Protein AF-A0A972BBW5-F1 (afdb_monomer_lite)

pLDDT: mean 86.63, std 15.61, range [30.69, 98.5]

Sequence (105 aa):
MPIKYNNHIPDLQEISKIKFEEIFCIYYSQVAAFASVILEDKAAGEDIAQEVFVYVWEKRKNLQIGKGFRSYLFQSAYTRAIDYIKRSKQFDKYSHKIFLQFAEE

Structure (mmCIF, N/CA/C/O backbone):
data_AF-A0A972BBW5-F1
#
_entry.id   AF-A0A972BBW5-F1
#
loop_
_atom_site.group_PDB
_atom_site.id
_atom_site.type_symbol
_atom_site.label_atom_id
_atom_site.label_alt_id
_atom_site.label_comp_id
_atom_site.label_asym_id
_atom_site.label_entity_id
_atom_site.label_seq_id
_atom_site.pdbx_PDB_ins_code
_atom_site.Cartn_x
_atom_site.Cartn_y
_atom_site.Cartn_z
_atom_site.occupancy
_atom_site.B_iso_or_equiv
_atom_site.auth_seq_id
_atom_site.auth_comp_id
_atom_site.auth_asym_id
_atom_site.auth_atom_id
_atom_site.pdbx_PDB_model_num
ATOM 1 N N . MET A 1 1 ? -5.256 26.727 5.523 1.00 30.69 1 MET A N 1
ATOM 2 C CA . MET A 1 1 ? -4.579 26.400 6.799 1.00 30.69 1 MET A CA 1
ATOM 3 C C . MET A 1 1 ? -4.354 24.889 6.815 1.00 30.69 1 MET A C 1
ATOM 5 O O . MET A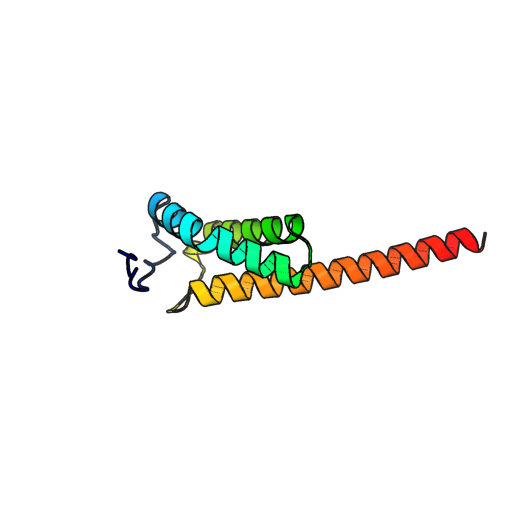 1 1 ? -5.344 24.183 6.665 1.00 30.69 1 MET A O 1
ATOM 9 N N . PRO A 1 2 ? -3.117 24.365 6.869 1.00 35.47 2 PRO A N 1
ATOM 10 C CA . PRO A 1 2 ? -2.898 22.923 6.850 1.00 35.47 2 PRO A CA 1
ATOM 11 C C . PRO A 1 2 ? -3.277 22.346 8.215 1.00 35.47 2 PRO A C 1
ATOM 13 O O . PRO A 1 2 ? -2.763 22.765 9.253 1.00 35.47 2 PRO A O 1
ATOM 16 N N . ILE A 1 3 ? -4.220 21.415 8.203 1.00 40.00 3 ILE A N 1
ATOM 17 C CA . ILE A 1 3 ? -4.722 20.738 9.391 1.00 40.00 3 ILE A CA 1
ATOM 18 C C . ILE A 1 3 ? -3.576 19.864 9.916 1.00 40.00 3 ILE A C 1
ATOM 20 O O . ILE A 1 3 ? -3.220 18.857 9.304 1.00 40.00 3 ILE A O 1
ATOM 24 N N . LYS A 1 4 ? -2.940 20.272 11.019 1.00 43.09 4 LYS A N 1
ATOM 25 C CA . LYS A 1 4 ? -1.980 19.428 11.738 1.00 43.09 4 LYS A CA 1
ATOM 26 C C . LYS A 1 4 ? -2.765 18.300 12.411 1.00 43.09 4 LYS A C 1
ATOM 28 O O . LYS A 1 4 ? -3.213 18.455 13.543 1.00 43.09 4 LYS A O 1
ATOM 33 N N . TYR A 1 5 ? -2.963 17.183 11.714 1.00 42.75 5 TYR A N 1
ATOM 34 C CA . TYR A 1 5 ? -3.501 15.976 12.336 1.00 42.75 5 TYR A CA 1
ATOM 35 C C . TYR A 1 5 ? -2.437 15.399 13.266 1.00 42.75 5 TYR A C 1
ATOM 37 O O . TYR A 1 5 ? -1.423 14.851 12.838 1.00 42.75 5 TYR A O 1
ATOM 45 N N . ASN A 1 6 ? -2.651 15.600 14.561 1.00 40.88 6 ASN A N 1
ATOM 46 C CA . ASN A 1 6 ? -1.850 15.008 15.616 1.00 40.88 6 ASN A CA 1
ATOM 47 C C . ASN A 1 6 ? -1.927 13.473 15.477 1.00 40.88 6 ASN A C 1
ATOM 49 O O . ASN A 1 6 ? -3.021 12.926 15.356 1.00 40.88 6 ASN A O 1
ATOM 53 N N . ASN A 1 7 ? -0.773 12.799 15.474 1.00 48.25 7 ASN A N 1
ATOM 54 C CA . ASN A 1 7 ? -0.547 11.382 15.129 1.00 48.25 7 ASN A CA 1
ATOM 55 C C . ASN A 1 7 ? -1.188 10.338 16.078 1.00 48.25 7 ASN A C 1
ATOM 57 O O . ASN A 1 7 ? -0.660 9.236 16.227 1.00 48.25 7 ASN A O 1
ATOM 61 N N . HIS A 1 8 ? -2.299 10.647 16.744 1.00 53.12 8 HIS A N 1
ATOM 62 C CA . HIS A 1 8 ? -3.014 9.675 17.563 1.00 53.12 8 HIS A CA 1
ATOM 63 C C . HIS A 1 8 ? -4.015 8.924 16.687 1.00 53.12 8 HIS A C 1
ATOM 65 O O . HIS A 1 8 ? -5.168 9.322 16.531 1.00 53.12 8 HIS A O 1
ATOM 71 N N . ILE A 1 9 ? -3.547 7.848 16.066 1.00 58.31 9 ILE A N 1
ATOM 72 C CA . ILE A 1 9 ? -4.442 6.914 15.390 1.00 58.31 9 ILE A CA 1
ATOM 73 C C . ILE A 1 9 ? -5.129 6.102 16.492 1.00 58.31 9 ILE A C 1
ATOM 75 O O . ILE A 1 9 ? -4.431 5.587 17.370 1.00 58.31 9 ILE A O 1
ATOM 79 N N . PRO A 1 10 ? -6.474 6.079 16.534 1.00 59.69 10 PRO A N 1
ATOM 80 C CA . PRO A 1 10 ? -7.201 5.290 17.518 1.00 59.69 10 PRO A CA 1
ATOM 81 C C . PRO A 1 10 ? -6.831 3.813 17.385 1.00 59.69 10 PRO A C 1
ATOM 83 O O . PRO A 1 10 ? -6.360 3.383 16.330 1.00 59.69 10 PRO A O 1
ATOM 86 N N . ASP A 1 11 ? -7.047 3.055 18.458 1.00 72.00 11 ASP A N 1
ATOM 87 C CA . ASP A 1 11 ? -6.849 1.610 18.445 1.00 72.00 11 ASP A CA 1
ATOM 88 C C . ASP A 1 11 ? -7.565 0.997 17.230 1.00 72.00 11 ASP A C 1
ATOM 90 O O . ASP A 1 11 ? -8.779 1.134 17.056 1.00 72.00 11 ASP A O 1
ATOM 94 N N . LEU A 1 12 ? -6.788 0.360 16.353 1.00 77.81 12 LEU A N 1
ATOM 95 C CA . LEU A 1 12 ? -7.292 -0.238 15.120 1.00 77.81 12 LEU A CA 1
ATOM 96 C C . LEU A 1 12 ? -8.292 -1.361 15.404 1.00 77.81 12 LEU A C 1
ATOM 98 O O . LEU A 1 12 ? -9.105 -1.680 14.535 1.00 77.81 12 LEU A O 1
ATOM 102 N N . GLN A 1 13 ? -8.257 -1.955 16.598 1.00 80.50 13 GLN A N 1
ATOM 103 C CA . GLN A 1 13 ? -9.166 -3.034 16.969 1.00 80.50 13 GLN A CA 1
ATOM 104 C C . GLN A 1 13 ? -10.627 -2.564 17.029 1.00 80.50 13 GLN A C 1
ATOM 106 O O . GLN A 1 13 ? -11.521 -3.300 16.602 1.00 80.50 13 GLN A O 1
ATOM 111 N N . GLU A 1 14 ? -10.854 -1.325 17.474 1.00 81.69 14 GLU A N 1
ATOM 112 C CA . GLU A 1 14 ? -12.183 -0.723 17.650 1.00 81.69 14 GLU A CA 1
ATOM 113 C C . GLU A 1 14 ? -12.451 0.451 16.694 1.00 81.69 14 GLU A C 1
ATOM 115 O O . GLU A 1 14 ? -13.445 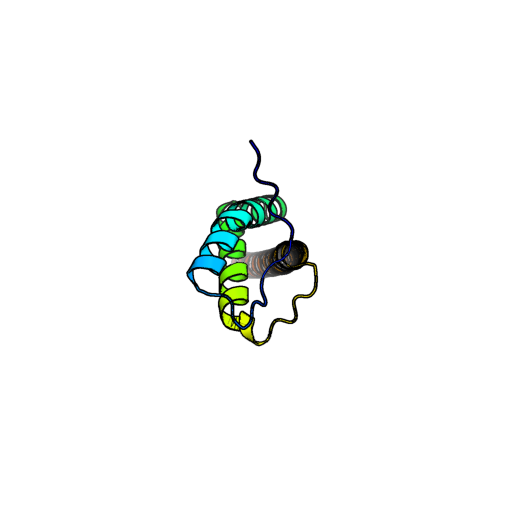1.168 16.829 1.00 81.69 14 GLU A O 1
ATOM 120 N N . ILE A 1 15 ? -11.591 0.654 15.691 1.00 84.81 15 ILE A N 1
ATOM 121 C CA . ILE A 1 15 ? -11.771 1.744 14.733 1.00 84.81 15 ILE A CA 1
ATOM 122 C C . ILE A 1 15 ? -13.081 1.582 13.947 1.00 84.81 15 ILE A C 1
ATOM 124 O O . ILE A 1 15 ? -13.374 0.533 13.362 1.00 84.81 15 ILE A O 1
ATOM 128 N N . SER A 1 16 ? -13.879 2.651 13.908 1.00 88.00 16 SER A N 1
ATOM 129 C CA . SER A 1 16 ? -15.094 2.685 13.097 1.00 88.00 16 SER A CA 1
ATOM 130 C C . SER A 1 16 ? -14.753 2.735 11.606 1.00 88.00 16 SER A C 1
ATOM 132 O O . SER A 1 16 ? -13.705 3.244 11.203 1.00 88.00 16 SER A O 1
ATOM 134 N N . LYS A 1 17 ? -15.672 2.251 10.761 1.00 88.38 17 LYS A N 1
ATOM 135 C CA . LYS A 1 17 ? -15.512 2.291 9.299 1.00 88.38 17 LYS A CA 1
ATOM 136 C C . LYS A 1 17 ? -15.235 3.712 8.792 1.00 88.38 17 LYS A C 1
ATOM 138 O O . LYS A 1 17 ? -14.301 3.905 8.028 1.00 88.38 17 LYS A O 1
ATOM 143 N N . ILE A 1 18 ? -15.979 4.697 9.296 1.00 88.88 18 ILE A N 1
ATOM 144 C CA . ILE A 1 18 ? -15.829 6.117 8.936 1.00 88.88 18 ILE A CA 1
ATOM 145 C C . ILE A 1 18 ? -14.413 6.607 9.254 1.00 88.88 18 ILE A C 1
ATOM 147 O O . ILE A 1 18 ? -13.760 7.245 8.435 1.00 88.88 18 ILE A O 1
ATOM 151 N N . LYS A 1 19 ? -13.895 6.265 10.438 1.00 88.31 19 LYS A N 1
ATOM 152 C CA . LYS A 1 19 ? -12.553 6.687 10.842 1.00 88.31 19 LYS A CA 1
ATOM 153 C C . LYS A 1 19 ? -11.462 6.008 10.014 1.00 88.31 19 LYS A C 1
ATOM 155 O O . LYS A 1 19 ? -10.442 6.624 9.718 1.00 88.31 19 LYS A O 1
ATOM 160 N N . PHE A 1 20 ? -11.676 4.758 9.614 1.00 89.69 20 PHE A N 1
ATOM 161 C CA . PHE A 1 20 ? -10.776 4.071 8.694 1.00 89.69 20 PHE A CA 1
ATOM 162 C C . PHE A 1 20 ? -10.806 4.685 7.287 1.00 89.69 20 PHE A C 1
ATOM 164 O O . PHE A 1 20 ? -9.750 4.854 6.685 1.00 89.69 20 PHE A O 1
ATOM 171 N N . GLU A 1 21 ? -11.979 5.078 6.787 1.00 90.75 21 GLU A N 1
ATOM 172 C CA . GLU A 1 21 ? -12.123 5.785 5.507 1.00 90.75 21 GLU A CA 1
ATOM 173 C C . GLU A 1 21 ? -11.362 7.122 5.508 1.00 90.75 21 GLU A C 1
ATOM 175 O O . GLU A 1 21 ? -10.666 7.427 4.543 1.00 90.75 21 GLU A O 1
ATOM 180 N N . GLU A 1 22 ? -11.387 7.885 6.606 1.00 90.62 22 GLU A N 1
ATOM 181 C CA . GLU A 1 22 ? -10.569 9.104 6.736 1.00 90.62 22 GLU A CA 1
ATOM 182 C C . GLU A 1 22 ? -9.067 8.807 6.606 1.00 90.62 22 GLU A C 1
ATOM 184 O O . GLU A 1 22 ? -8.342 9.501 5.891 1.00 90.62 22 GLU A O 1
ATOM 189 N N . ILE A 1 23 ? -8.592 7.753 7.274 1.00 89.06 23 ILE A N 1
ATOM 190 C CA . ILE A 1 23 ? -7.194 7.308 7.202 1.00 89.06 23 ILE A CA 1
ATOM 191 C C . ILE A 1 23 ? -6.846 6.867 5.776 1.00 89.06 23 ILE A C 1
ATOM 193 O O . ILE A 1 23 ? -5.786 7.225 5.260 1.00 89.06 23 ILE A O 1
ATOM 197 N N . PHE A 1 24 ? -7.736 6.115 5.132 1.00 91.31 24 PHE A N 1
ATOM 198 C CA . PHE A 1 24 ? -7.583 5.687 3.747 1.00 91.31 24 PHE A CA 1
ATOM 199 C C . PHE A 1 24 ? -7.433 6.894 2.814 1.00 91.31 24 PHE A C 1
ATOM 201 O O . PHE A 1 24 ? -6.451 6.973 2.080 1.00 91.31 24 PHE A O 1
ATOM 208 N N . CYS A 1 25 ? -8.326 7.882 2.908 1.00 91.88 25 CYS A N 1
ATOM 209 C CA . CYS A 1 25 ? -8.273 9.107 2.106 1.00 91.88 25 CYS A CA 1
ATOM 210 C C . CYS A 1 25 ? -6.962 9.889 2.284 1.00 91.88 25 CYS A C 1
ATOM 212 O O . CYS A 1 25 ? -6.487 10.519 1.341 1.00 91.88 25 CYS A O 1
ATOM 214 N N . ILE A 1 26 ? -6.356 9.840 3.474 1.00 91.94 26 ILE A N 1
ATOM 215 C CA . ILE A 1 26 ? -5.079 10.509 3.752 1.00 91.94 26 ILE A CA 1
ATOM 216 C C . ILE A 1 26 ? -3.904 9.743 3.138 1.00 91.94 26 ILE A C 1
ATOM 218 O O . ILE A 1 26 ? -3.026 10.352 2.524 1.00 91.94 26 ILE A O 1
ATOM 222 N N . TYR A 1 27 ? -3.836 8.427 3.344 1.00 94.81 27 TYR A N 1
ATOM 223 C CA . TYR A 1 27 ? -2.611 7.663 3.094 1.00 94.81 27 TYR A CA 1
ATOM 224 C C . TYR A 1 27 ? -2.613 6.861 1.794 1.00 94.81 27 TYR A C 1
ATOM 226 O O . TYR A 1 27 ? -1.526 6.564 1.304 1.00 94.81 27 TYR A O 1
ATOM 234 N N . TYR A 1 28 ? -3.770 6.524 1.218 1.00 97.06 28 TYR A N 1
ATOM 235 C CA . TYR A 1 28 ? -3.844 5.652 0.042 1.00 97.06 28 TYR A CA 1
ATOM 236 C C . TYR A 1 28 ? -3.009 6.180 -1.125 1.00 97.06 28 TYR A C 1
ATOM 238 O O . TYR A 1 28 ? -2.120 5.484 -1.610 1.00 97.06 28 TYR A O 1
ATOM 246 N N . SER A 1 29 ? -3.217 7.440 -1.514 1.00 97.06 29 SER A N 1
ATOM 247 C CA . SER A 1 29 ? -2.479 8.066 -2.618 1.00 97.06 29 SER A CA 1
ATOM 248 C C . SER A 1 29 ? -0.974 8.143 -2.349 1.00 97.06 29 SER A C 1
ATOM 250 O O . SER A 1 29 ? -0.175 7.944 -3.260 1.00 97.06 29 SER A O 1
ATOM 252 N N . GLN A 1 30 ? -0.570 8.373 -1.095 1.00 97.69 30 GLN A N 1
ATOM 253 C CA . GLN A 1 30 ? 0.842 8.423 -0.708 1.00 97.69 30 GLN A CA 1
ATOM 254 C C . GLN A 1 30 ? 1.504 7.042 -0.790 1.00 97.69 30 GLN A C 1
ATOM 256 O O . GLN A 1 30 ? 2.639 6.930 -1.249 1.00 97.69 30 GLN A O 1
ATOM 261 N N . VAL A 1 31 ? 0.802 5.994 -0.349 1.00 98.19 31 VAL A N 1
ATOM 262 C CA . VAL A 1 31 ? 1.287 4.609 -0.402 1.00 98.19 31 VAL A CA 1
ATOM 263 C C . VAL A 1 31 ? 1.339 4.113 -1.848 1.00 98.19 31 VAL A C 1
ATOM 265 O O . VAL A 1 31 ? 2.353 3.543 -2.244 1.00 98.19 31 VAL A O 1
ATOM 268 N N . ALA A 1 32 ? 0.305 4.388 -2.648 1.00 98.50 32 ALA A N 1
ATOM 269 C CA . ALA A 1 32 ? 0.255 4.028 -4.064 1.00 98.50 32 ALA A CA 1
ATOM 270 C C . ALA A 1 32 ? 1.379 4.699 -4.858 1.00 98.50 32 ALA A C 1
ATOM 272 O O . ALA A 1 32 ? 2.105 4.024 -5.583 1.00 98.50 32 ALA A O 1
ATOM 273 N N . ALA A 1 33 ? 1.588 6.007 -4.674 1.00 98.38 33 ALA A N 1
ATOM 274 C CA . ALA A 1 33 ? 2.680 6.727 -5.326 1.00 98.38 33 ALA A CA 1
ATOM 275 C C . ALA A 1 33 ? 4.053 6.165 -4.923 1.00 98.38 33 ALA A C 1
ATOM 277 O O . ALA A 1 33 ? 4.912 5.958 -5.775 1.00 98.38 33 ALA A O 1
ATOM 278 N N . PHE A 1 34 ? 4.251 5.867 -3.636 1.00 98.50 34 PHE A N 1
ATOM 279 C CA . PHE A 1 34 ? 5.493 5.272 -3.144 1.00 98.50 34 PHE A CA 1
ATOM 280 C C . PHE A 1 34 ? 5.772 3.895 -3.758 1.00 98.50 34 PHE A C 1
ATOM 282 O O . PHE A 1 34 ? 6.879 3.659 -4.238 1.00 98.50 34 PHE A O 1
ATOM 289 N N . ALA A 1 35 ? 4.775 3.007 -3.788 1.00 98.38 35 ALA A N 1
ATOM 290 C CA . ALA A 1 35 ? 4.910 1.695 -4.414 1.00 98.38 35 ALA A CA 1
ATOM 291 C C . ALA A 1 35 ? 5.143 1.815 -5.929 1.00 98.38 35 ALA A C 1
ATOM 293 O O . ALA A 1 35 ? 6.010 1.132 -6.462 1.00 98.38 35 ALA A O 1
ATOM 294 N N . SER A 1 36 ? 4.450 2.744 -6.596 1.00 98.44 36 SER A N 1
ATOM 295 C CA . SER A 1 36 ? 4.602 2.994 -8.036 1.00 98.44 36 SER A CA 1
ATOM 296 C C . SER A 1 36 ? 6.029 3.395 -8.406 1.00 98.44 36 SER A C 1
ATOM 298 O O . SER A 1 36 ? 6.549 2.944 -9.417 1.00 98.44 36 SER A O 1
ATOM 300 N N . VAL A 1 37 ? 6.687 4.219 -7.580 1.00 98.19 37 VAL A N 1
ATOM 301 C CA . VAL A 1 37 ? 8.086 4.624 -7.803 1.00 98.19 37 VAL A CA 1
ATOM 302 C C . VAL A 1 37 ? 9.044 3.442 -7.660 1.00 98.19 37 VAL A C 1
ATOM 304 O O . VAL A 1 37 ? 10.002 3.348 -8.414 1.00 98.19 37 VAL A O 1
ATOM 307 N N . ILE A 1 38 ? 8.797 2.536 -6.711 1.00 97.56 38 ILE A N 1
ATOM 308 C CA . ILE A 1 38 ? 9.641 1.346 -6.508 1.00 97.56 38 ILE A CA 1
ATOM 309 C C . ILE A 1 38 ? 9.476 0.343 -7.654 1.00 97.56 38 ILE A C 1
ATOM 311 O O . ILE A 1 38 ? 10.437 -0.325 -8.027 1.00 97.56 38 ILE A O 1
ATOM 315 N N . LEU A 1 39 ? 8.252 0.203 -8.161 1.00 96.69 39 LEU A N 1
ATOM 316 C CA . LEU A 1 39 ? 7.901 -0.766 -9.197 1.00 96.69 39 LEU A CA 1
ATOM 317 C C . LEU A 1 39 ? 8.109 -0.240 -10.617 1.00 96.69 39 LEU A C 1
ATOM 319 O O . LEU A 1 39 ? 8.085 -1.036 -11.549 1.00 96.69 39 LEU A O 1
ATOM 323 N N . GLU A 1 40 ? 8.259 1.077 -10.774 1.00 96.94 40 GLU A N 1
ATOM 324 C CA . GLU A 1 40 ? 8.198 1.774 -12.066 1.00 96.94 40 GLU A CA 1
ATOM 325 C C . GLU A 1 40 ? 6.895 1.481 -12.841 1.00 96.94 40 GLU A C 1
ATOM 327 O O . GLU A 1 40 ? 6.825 1.596 -14.061 1.00 96.94 40 GLU A O 1
ATOM 332 N N . ASP A 1 41 ? 5.831 1.140 -12.109 1.00 97.19 41 ASP A N 1
ATOM 333 C CA . ASP A 1 41 ? 4.523 0.762 -12.635 1.00 97.19 41 ASP A CA 1
ATOM 334 C C . ASP A 1 41 ? 3.427 1.325 -11.724 1.00 97.19 41 ASP A C 1
ATOM 336 O O . ASP A 1 41 ? 3.302 0.968 -10.547 1.00 97.19 41 ASP A O 1
ATOM 340 N N . LYS A 1 42 ? 2.626 2.234 -12.286 1.00 97.00 42 LYS A N 1
ATOM 341 C CA . LYS A 1 42 ? 1.534 2.893 -11.570 1.00 97.00 42 LYS A CA 1
ATOM 342 C C . LYS A 1 42 ? 0.410 1.921 -11.203 1.00 97.00 42 LYS A C 1
ATOM 344 O O . LYS A 1 42 ? -0.112 2.013 -10.096 1.00 97.00 42 LYS A O 1
ATOM 349 N N . ALA A 1 43 ? 0.035 1.020 -12.110 1.00 97.50 43 ALA A N 1
ATOM 350 C CA . ALA A 1 43 ? -1.043 0.067 -11.866 1.00 97.50 43 ALA A CA 1
ATOM 351 C C . ALA A 1 43 ? -0.637 -0.912 -10.760 1.00 97.50 43 ALA A C 1
ATOM 353 O O . ALA A 1 43 ? -1.346 -1.043 -9.765 1.00 97.50 43 ALA A O 1
ATOM 354 N N . ALA A 1 44 ? 0.568 -1.482 -10.854 1.00 97.06 44 ALA A N 1
ATOM 355 C CA . ALA A 1 44 ? 1.086 -2.357 -9.805 1.00 97.06 44 ALA A CA 1
ATOM 356 C C . ALA A 1 44 ? 1.241 -1.622 -8.456 1.00 97.06 44 ALA A C 1
ATOM 358 O O . ALA A 1 44 ? 1.016 -2.198 -7.392 1.00 97.06 44 ALA A O 1
ATOM 359 N N . GLY A 1 45 ? 1.595 -0.331 -8.472 1.00 98.12 45 GLY A N 1
ATOM 360 C CA . GLY A 1 45 ? 1.649 0.489 -7.262 1.00 98.12 45 GLY A CA 1
ATOM 361 C C . GLY A 1 45 ? 0.282 0.706 -6.601 1.00 98.12 45 GLY A C 1
ATOM 362 O O . GLY A 1 45 ? 0.180 0.646 -5.371 1.00 98.12 45 GLY A O 1
ATOM 363 N N . GLU A 1 46 ? -0.769 0.935 -7.394 1.00 98.19 46 GLU A N 1
ATOM 364 C CA . GLU A 1 46 ? -2.155 1.024 -6.916 1.00 98.19 46 GLU A CA 1
ATOM 365 C C . GLU A 1 46 ? -2.639 -0.313 -6.336 1.00 98.19 46 GLU A C 1
ATOM 367 O O . GLU A 1 46 ? -3.196 -0.320 -5.235 1.00 98.19 46 GLU A O 1
ATOM 372 N N . ASP A 1 47 ? -2.343 -1.434 -6.996 1.00 98.12 47 ASP A N 1
ATOM 373 C CA . ASP A 1 47 ? -2.690 -2.777 -6.514 1.00 98.12 47 ASP A CA 1
ATOM 374 C C . ASP A 1 47 ? -2.039 -3.073 -5.155 1.00 98.12 47 ASP A C 1
ATOM 376 O O . ASP A 1 47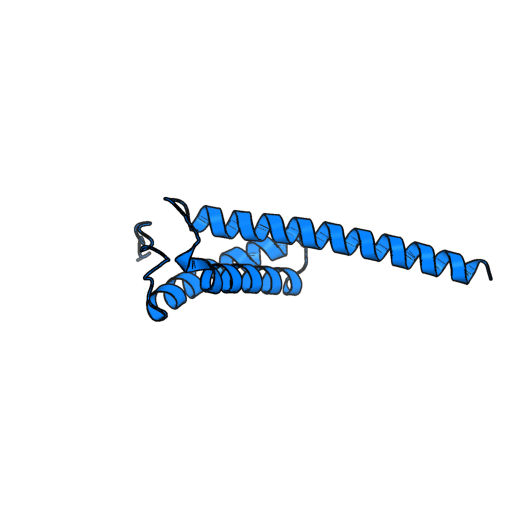 ? -2.711 -3.486 -4.205 1.00 98.12 47 ASP A O 1
ATOM 380 N N . ILE A 1 48 ? -0.746 -2.765 -4.997 1.00 98.25 48 ILE A N 1
ATOM 381 C CA . ILE A 1 48 ? -0.057 -2.929 -3.708 1.00 98.25 48 ILE A CA 1
ATOM 382 C C . ILE A 1 48 ? -0.691 -2.061 -2.623 1.00 98.25 48 ILE A C 1
ATOM 384 O O . ILE A 1 48 ? -0.851 -2.517 -1.487 1.00 98.25 48 ILE A O 1
ATOM 388 N N . ALA A 1 49 ? -1.050 -0.814 -2.932 1.00 98.12 49 ALA A N 1
ATOM 389 C CA . ALA A 1 49 ? -1.731 0.032 -1.962 1.00 98.12 49 ALA A CA 1
ATOM 390 C C . ALA A 1 49 ? -3.065 -0.595 -1.535 1.00 98.12 49 ALA A C 1
ATOM 392 O O . ALA A 1 49 ? -3.320 -0.703 -0.334 1.00 98.12 49 ALA A O 1
ATOM 393 N N . GLN 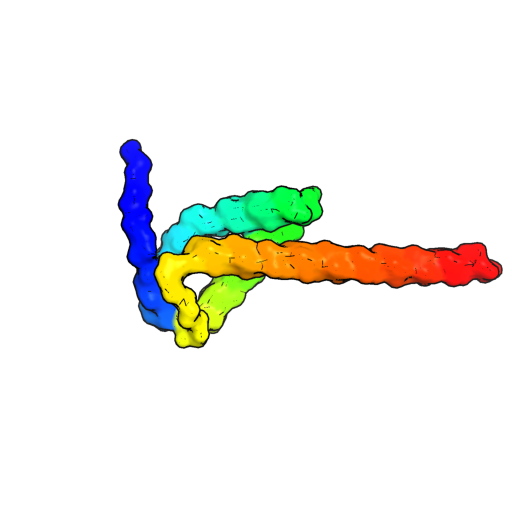A 1 50 ? -3.878 -1.076 -2.479 1.00 97.75 50 GLN A N 1
ATOM 394 C CA . GLN A 1 50 ? -5.130 -1.768 -2.163 1.00 97.75 50 GLN A CA 1
ATOM 395 C C . GLN A 1 50 ? -4.900 -2.975 -1.253 1.00 97.75 50 GLN A C 1
ATOM 397 O O . GLN A 1 50 ? -5.534 -3.065 -0.199 1.00 97.75 50 GLN A O 1
ATOM 402 N N . GLU A 1 51 ? -3.947 -3.849 -1.583 1.00 97.75 51 GLU A N 1
ATOM 403 C CA . GLU A 1 51 ? -3.605 -5.011 -0.757 1.00 97.75 51 GLU A CA 1
ATOM 404 C C . GLU A 1 51 ? -3.215 -4.618 0.672 1.00 97.75 51 GLU A C 1
ATOM 406 O O . GLU A 1 51 ? -3.614 -5.277 1.635 1.00 97.75 51 GLU A O 1
ATOM 411 N N . VAL A 1 52 ? -2.436 -3.544 0.834 1.00 97.00 52 VAL A N 1
ATOM 412 C CA . VAL A 1 52 ? -2.026 -3.055 2.154 1.00 97.00 52 VAL A CA 1
ATOM 413 C C . VAL A 1 52 ? -3.239 -2.611 2.967 1.00 97.00 52 VAL A C 1
ATOM 415 O O . VAL A 1 52 ? -3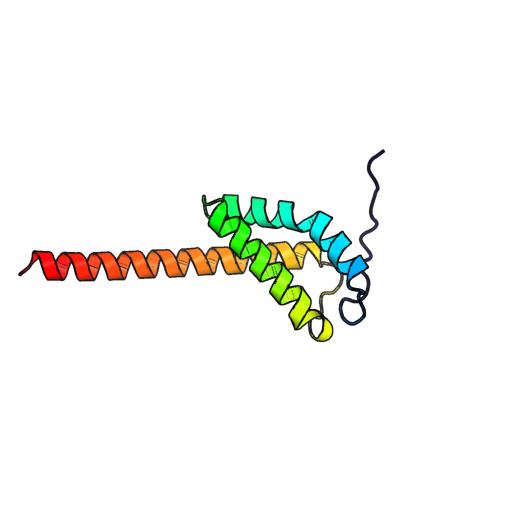.372 -3.029 4.118 1.00 97.00 52 VAL A O 1
ATOM 418 N N . PHE A 1 53 ? -4.132 -1.794 2.403 1.00 95.62 53 PHE A N 1
ATOM 419 C CA . PHE A 1 53 ? -5.296 -1.294 3.142 1.00 95.62 53 PHE A CA 1
ATOM 420 C C . PHE A 1 53 ? -6.338 -2.382 3.412 1.00 95.62 53 PHE A C 1
ATOM 422 O O . PHE A 1 53 ? -6.877 -2.419 4.519 1.00 95.62 53 PHE A O 1
ATOM 429 N N . VAL A 1 54 ? -6.573 -3.300 2.467 1.00 95.81 54 VAL A N 1
ATOM 430 C CA . VAL A 1 54 ? -7.434 -4.476 2.679 1.00 95.81 54 VAL A CA 1
ATOM 431 C C . VAL A 1 54 ? -6.874 -5.331 3.810 1.00 95.81 54 VAL A C 1
ATOM 433 O O . VAL A 1 54 ? -7.586 -5.623 4.769 1.00 95.81 54 VAL A O 1
ATOM 436 N N . TYR A 1 55 ? -5.578 -5.646 3.769 1.00 94.88 55 TYR A N 1
ATOM 437 C CA . TYR A 1 55 ? -4.927 -6.430 4.813 1.00 94.88 55 TYR A CA 1
ATOM 438 C C . TYR A 1 55 ? -5.031 -5.760 6.186 1.00 94.88 55 TYR A C 1
ATOM 440 O O . TYR A 1 55 ? -5.360 -6.415 7.178 1.00 94.88 55 TYR A O 1
ATOM 448 N N . VAL A 1 56 ? -4.775 -4.450 6.257 1.00 92.88 56 VAL A N 1
ATOM 449 C CA . VAL A 1 56 ? -4.910 -3.692 7.505 1.00 92.88 56 VAL A CA 1
ATOM 450 C C . VAL A 1 56 ? -6.341 -3.755 8.014 1.00 92.88 56 VAL A C 1
ATOM 452 O O . VAL A 1 56 ? -6.536 -4.044 9.191 1.00 92.88 56 VAL A O 1
ATOM 455 N N . TRP A 1 57 ? -7.337 -3.530 7.155 1.00 92.62 57 TRP A N 1
ATOM 456 C CA . TRP A 1 57 ? -8.740 -3.598 7.545 1.00 92.62 57 TRP A CA 1
ATOM 457 C C . TRP A 1 57 ? -9.104 -4.984 8.076 1.00 92.62 57 TRP A C 1
ATOM 459 O O . TRP A 1 57 ? -9.636 -5.097 9.177 1.00 92.62 57 TRP A O 1
ATOM 469 N N . GLU A 1 58 ? -8.784 -6.054 7.354 1.00 93.19 58 GLU A N 1
ATOM 470 C CA . GLU A 1 58 ? -9.124 -7.424 7.747 1.00 93.19 58 GLU A CA 1
ATOM 471 C C . GLU A 1 58 ? -8.428 -7.867 9.036 1.00 93.19 58 GLU A C 1
ATOM 473 O O . GLU A 1 58 ? -9.032 -8.526 9.884 1.00 93.19 58 GLU A O 1
ATOM 478 N N . LYS A 1 59 ? -7.155 -7.496 9.206 1.00 91.75 59 LYS A N 1
ATOM 479 C CA . LYS A 1 59 ? -6.325 -7.927 10.338 1.00 91.75 59 LYS A CA 1
ATOM 480 C C . LYS A 1 59 ? -6.303 -6.936 11.496 1.00 91.75 59 LYS A C 1
ATOM 482 O O . LYS A 1 59 ? -5.650 -7.221 12.497 1.00 91.75 59 LYS A O 1
ATOM 487 N N . ARG A 1 60 ? -7.045 -5.826 11.419 1.00 89.06 60 ARG A N 1
ATOM 488 C CA . ARG A 1 60 ? -7.047 -4.726 12.404 1.00 89.06 60 ARG A CA 1
ATOM 489 C C . ARG A 1 60 ? -7.166 -5.165 13.866 1.00 89.06 60 ARG A C 1
ATOM 491 O O . ARG A 1 60 ? -6.489 -4.607 14.716 1.00 89.06 60 ARG A O 1
ATOM 498 N N . LYS A 1 61 ? -7.949 -6.216 14.147 1.00 86.56 61 LYS A N 1
ATOM 499 C CA . LYS A 1 61 ? -8.136 -6.774 15.501 1.00 86.56 61 LYS A CA 1
ATOM 500 C C . LYS A 1 61 ? -6.876 -7.416 16.091 1.00 86.56 61 LYS A C 1
ATOM 502 O O . LYS A 1 61 ? -6.724 -7.466 17.301 1.00 86.56 61 LYS A O 1
ATOM 507 N N . ASN A 1 62 ? -5.984 -7.908 15.235 1.00 85.25 62 ASN A N 1
ATOM 508 C CA . ASN A 1 62 ? -4.774 -8.633 15.628 1.00 85.25 62 ASN A CA 1
ATOM 509 C C . ASN A 1 62 ? -3.498 -7.820 15.367 1.00 85.25 62 ASN A C 1
ATOM 511 O O . ASN A 1 62 ? -2.403 -8.243 15.734 1.00 85.25 62 ASN A O 1
ATOM 515 N N . LEU A 1 63 ? -3.615 -6.673 14.693 1.00 82.69 63 LEU A N 1
ATOM 516 C CA . LEU A 1 63 ? -2.485 -5.828 14.344 1.00 82.69 63 LEU A CA 1
ATOM 517 C C . LEU A 1 63 ? -2.081 -4.963 15.537 1.00 82.69 63 LEU A C 1
ATOM 519 O O . LEU A 1 63 ? -2.709 -3.955 15.839 1.00 82.69 63 LEU A O 1
ATOM 523 N N . GLN A 1 64 ? -0.973 -5.336 16.172 1.00 75.88 64 GLN A N 1
ATOM 524 C CA . GLN A 1 64 ? -0.322 -4.539 17.210 1.00 75.88 64 GLN A CA 1
ATOM 525 C C . GLN A 1 64 ? 0.556 -3.465 16.563 1.00 75.88 64 GLN A C 1
ATOM 527 O O . GLN A 1 64 ? 1.783 -3.557 16.515 1.00 75.88 64 GLN A O 1
ATOM 532 N N . ILE A 1 65 ? -0.093 -2.454 15.995 1.00 71.94 65 ILE A N 1
ATOM 533 C CA . ILE A 1 65 ? 0.589 -1.303 15.414 1.00 71.94 65 ILE A CA 1
ATOM 534 C C . ILE A 1 65 ? 0.704 -0.265 16.525 1.00 71.94 65 ILE A C 1
ATOM 536 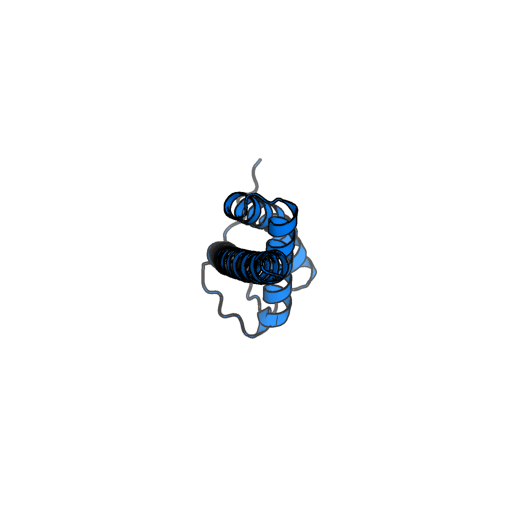O O . ILE A 1 65 ? -0.267 0.403 16.855 1.00 71.94 65 ILE A O 1
ATOM 540 N N . GLY A 1 66 ? 1.888 -0.178 17.139 1.00 68.94 66 GLY A N 1
ATOM 541 C CA . GLY A 1 66 ? 2.188 0.818 18.169 1.00 68.94 66 GLY A CA 1
ATOM 542 C C . GLY A 1 66 ? 2.173 2.254 17.619 1.00 68.94 66 GLY A C 1
ATOM 543 O O . GLY A 1 66 ? 1.357 2.632 16.788 1.00 68.94 66 GLY A O 1
ATOM 544 N N . LYS A 1 67 ? 3.131 3.096 18.017 1.00 61.78 67 LYS A N 1
ATOM 545 C CA . LYS A 1 67 ? 3.120 4.540 17.684 1.00 61.78 67 LYS A CA 1
ATOM 546 C C . LYS A 1 67 ? 3.301 4.903 16.191 1.00 61.78 67 LYS A C 1
ATOM 548 O O . LYS A 1 67 ? 3.420 6.080 15.871 1.00 61.78 67 LYS A O 1
ATOM 553 N N . GLY A 1 68 ? 3.361 3.938 15.270 1.00 80.81 68 GLY A N 1
ATOM 554 C CA . GLY A 1 68 ? 3.857 4.148 13.906 1.00 80.81 68 GLY A CA 1
ATOM 555 C C . GLY A 1 68 ? 3.003 3.549 12.793 1.00 80.81 68 GLY A C 1
ATOM 556 O O . GLY A 1 68 ? 3.544 2.839 11.954 1.00 80.81 68 GLY A O 1
ATOM 557 N N . PHE A 1 69 ? 1.701 3.839 12.735 1.00 84.75 69 PHE A N 1
ATOM 558 C CA . PHE A 1 69 ? 0.839 3.357 11.642 1.00 84.75 69 PHE A CA 1
ATOM 559 C C . PHE A 1 69 ? 1.307 3.792 10.256 1.00 84.75 69 PHE A C 1
ATOM 561 O O . PHE A 1 69 ? 1.349 2.980 9.338 1.00 84.75 69 PHE A O 1
ATOM 568 N N . ARG A 1 70 ? 1.735 5.052 10.109 1.00 88.38 70 ARG A N 1
ATOM 569 C CA . ARG A 1 70 ? 2.328 5.522 8.855 1.00 88.38 70 ARG A CA 1
ATOM 570 C C . ARG A 1 70 ? 3.520 4.643 8.477 1.00 88.38 70 ARG A C 1
ATOM 572 O O . ARG A 1 70 ? 3.533 4.078 7.394 1.00 88.38 70 ARG A O 1
ATOM 579 N N . SER A 1 71 ? 4.490 4.484 9.375 1.00 90.12 71 SER A N 1
ATOM 580 C CA . SER A 1 71 ? 5.668 3.644 9.126 1.00 90.12 71 SER A CA 1
ATOM 581 C C . SER A 1 71 ? 5.283 2.209 8.767 1.00 90.12 71 SER A C 1
ATOM 583 O O . SER A 1 71 ? 5.857 1.643 7.843 1.00 90.12 71 SER A O 1
ATOM 585 N N . TYR A 1 72 ? 4.270 1.653 9.436 1.00 91.94 72 TYR A N 1
ATOM 586 C CA . TYR A 1 72 ? 3.733 0.335 9.120 1.00 91.94 72 TYR A CA 1
ATOM 587 C C . TYR A 1 72 ? 3.201 0.253 7.683 1.00 91.94 72 TYR A C 1
ATOM 589 O O . TYR A 1 72 ? 3.570 -0.672 6.965 1.00 91.94 72 TYR A O 1
ATOM 597 N N . LEU A 1 73 ? 2.386 1.216 7.236 1.00 94.12 73 LEU A N 1
ATOM 598 C CA . LEU A 1 73 ? 1.844 1.229 5.872 1.00 94.12 73 LEU A CA 1
ATOM 599 C C . LEU A 1 73 ? 2.954 1.235 4.816 1.00 94.12 73 LEU A C 1
ATOM 601 O O . LEU A 1 73 ? 2.940 0.409 3.905 1.00 94.12 73 LEU A O 1
ATOM 605 N N . PHE A 1 74 ? 3.935 2.128 4.960 1.00 95.56 74 PHE A N 1
ATOM 606 C CA . PHE A 1 74 ? 5.039 2.239 4.003 1.00 95.56 74 PHE A CA 1
ATOM 607 C C . PHE A 1 74 ? 5.946 1.003 4.028 1.00 95.56 74 PHE A C 1
ATOM 609 O O . PHE A 1 74 ? 6.338 0.522 2.969 1.00 95.56 74 PHE A O 1
ATOM 616 N N . GLN A 1 75 ? 6.225 0.435 5.206 1.00 95.12 75 GLN A N 1
ATOM 617 C CA . GLN A 1 75 ? 6.991 -0.810 5.313 1.00 95.12 75 GLN A CA 1
ATOM 618 C C . GLN A 1 75 ? 6.241 -1.989 4.678 1.00 95.12 75 GLN A C 1
ATOM 620 O O . GLN A 1 75 ? 6.828 -2.790 3.959 1.00 95.12 75 GLN A O 1
ATOM 625 N N . SER A 1 76 ? 4.934 -2.084 4.925 1.00 95.88 76 SER A N 1
ATOM 626 C CA . SER A 1 76 ? 4.055 -3.121 4.381 1.00 95.88 76 SER A CA 1
ATOM 627 C C . SER A 1 76 ? 3.982 -3.062 2.851 1.00 95.88 76 SER A C 1
ATOM 629 O O . SER A 1 76 ? 4.044 -4.104 2.192 1.00 95.88 76 SER A O 1
ATOM 631 N N . ALA A 1 77 ? 3.907 -1.850 2.291 1.00 98.19 77 ALA A N 1
ATOM 632 C CA . ALA A 1 77 ? 3.955 -1.605 0.854 1.00 98.19 77 ALA A CA 1
ATOM 633 C C . ALA A 1 77 ? 5.330 -1.933 0.260 1.00 98.19 77 ALA A C 1
ATOM 635 O O . ALA A 1 77 ? 5.405 -2.626 -0.749 1.00 98.19 77 ALA A O 1
ATOM 636 N N . TYR A 1 78 ? 6.417 -1.507 0.914 1.00 98.06 78 TYR A N 1
ATOM 637 C CA . TYR A 1 78 ? 7.782 -1.817 0.484 1.00 98.06 78 TYR A CA 1
ATOM 638 C C . TYR A 1 78 ? 8.015 -3.328 0.402 1.00 98.06 78 TYR A C 1
ATOM 640 O O . TYR A 1 78 ? 8.436 -3.827 -0.636 1.00 98.06 78 TYR A O 1
ATOM 648 N N . THR A 1 79 ? 7.684 -4.075 1.461 1.00 97.75 79 THR A N 1
ATOM 649 C CA . THR A 1 79 ? 7.845 -5.537 1.476 1.00 97.75 79 THR A CA 1
ATOM 650 C C . THR A 1 79 ? 7.092 -6.193 0.317 1.00 97.75 79 THR A C 1
ATOM 652 O O . THR A 1 79 ? 7.669 -7.004 -0.404 1.00 97.75 79 THR A O 1
ATOM 655 N N . ARG A 1 80 ? 5.834 -5.794 0.081 1.00 98.06 80 ARG A N 1
ATOM 656 C CA . ARG A 1 80 ? 5.035 -6.308 -1.043 1.00 98.06 80 ARG A CA 1
ATOM 657 C C . ARG A 1 80 ? 5.627 -5.944 -2.399 1.00 98.06 80 ARG A C 1
ATOM 659 O O . ARG A 1 80 ? 5.632 -6.793 -3.283 1.00 98.06 80 ARG A O 1
ATOM 666 N N . ALA A 1 81 ? 6.165 -4.735 -2.555 1.00 98.00 81 ALA A N 1
ATOM 667 C CA . ALA A 1 81 ? 6.789 -4.301 -3.802 1.00 98.00 81 ALA A CA 1
ATOM 668 C C . ALA A 1 81 ? 8.046 -5.120 -4.108 1.00 98.00 81 ALA A C 1
ATOM 670 O O . ALA A 1 81 ? 8.230 -5.598 -5.225 1.00 98.00 81 ALA A O 1
ATOM 671 N N . ILE A 1 82 ? 8.874 -5.379 -3.094 1.00 97.75 82 ILE A N 1
ATOM 672 C CA . ILE A 1 82 ? 10.039 -6.254 -3.237 1.00 97.75 82 ILE A CA 1
ATOM 673 C C . ILE A 1 82 ? 9.621 -7.681 -3.610 1.00 97.75 82 ILE A C 1
ATOM 675 O O . ILE A 1 82 ? 10.243 -8.296 -4.480 1.00 97.75 82 ILE A O 1
ATOM 679 N N . ASP A 1 83 ? 8.569 -8.216 -2.992 1.00 97.00 83 ASP A N 1
ATOM 680 C CA . ASP A 1 83 ? 8.072 -9.554 -3.315 1.00 97.00 83 ASP A CA 1
ATOM 681 C C . ASP A 1 83 ? 7.448 -9.627 -4.716 1.00 97.00 83 ASP A C 1
ATOM 683 O O . ASP A 1 83 ? 7.643 -10.621 -5.417 1.00 97.00 83 ASP A O 1
ATOM 687 N N . TYR A 1 84 ? 6.778 -8.565 -5.167 1.00 96.00 84 TYR A N 1
ATOM 688 C CA . TYR A 1 84 ? 6.307 -8.425 -6.544 1.00 96.00 84 TYR A CA 1
ATOM 689 C C . TYR A 1 84 ? 7.474 -8.483 -7.540 1.00 96.00 84 TYR A C 1
ATOM 691 O O . TYR A 1 84 ? 7.465 -9.314 -8.447 1.00 96.00 84 TYR A O 1
ATOM 699 N N . ILE A 1 85 ? 8.531 -7.691 -7.322 1.00 95.06 85 ILE A N 1
ATOM 700 C CA . ILE A 1 85 ? 9.721 -7.671 -8.192 1.00 95.06 85 ILE A CA 1
ATOM 701 C C . ILE A 1 85 ? 10.381 -9.055 -8.257 1.00 95.06 85 ILE A C 1
ATOM 703 O O . ILE A 1 85 ? 10.772 -9.511 -9.332 1.00 95.06 85 ILE A O 1
ATOM 707 N N . LYS A 1 86 ? 10.503 -9.752 -7.119 1.00 93.69 86 LYS A N 1
ATOM 708 C CA . LYS A 1 86 ? 11.060 -11.116 -7.082 1.00 93.69 86 LYS A CA 1
ATOM 709 C C . LYS A 1 86 ? 10.233 -12.087 -7.924 1.00 93.69 86 LYS A C 1
ATOM 711 O O . LYS A 1 86 ? 10.814 -12.861 -8.684 1.00 93.69 86 LYS A O 1
ATOM 716 N N . ARG A 1 87 ? 8.900 -12.037 -7.804 1.00 92.31 87 ARG A N 1
ATOM 717 C CA . ARG A 1 87 ? 7.984 -12.880 -8.588 1.00 92.31 87 ARG A CA 1
ATOM 718 C C . ARG A 1 87 ? 8.074 -12.575 -10.081 1.00 92.31 87 ARG A C 1
ATOM 720 O O . ARG A 1 87 ? 8.184 -13.514 -10.862 1.00 92.31 87 ARG A O 1
ATOM 727 N N . SER A 1 88 ? 8.121 -11.296 -10.461 1.00 89.31 88 SER A N 1
ATOM 728 C CA . SER A 1 88 ? 8.287 -10.881 -11.861 1.00 89.31 88 SER A CA 1
ATOM 729 C C . SER A 1 88 ? 9.579 -11.439 -12.459 1.00 89.31 88 SER A C 1
ATOM 731 O O . SER A 1 88 ? 9.545 -12.138 -13.463 1.00 89.31 88 SER A O 1
ATOM 733 N N . LYS A 1 89 ? 10.719 -11.256 -11.778 1.00 87.12 89 LYS A N 1
ATOM 734 C CA . LYS A 1 89 ? 12.013 -11.784 -12.246 1.00 87.12 89 LYS A CA 1
ATOM 735 C C . LYS A 1 89 ? 12.025 -13.306 -12.366 1.00 87.12 89 LYS A C 1
ATOM 737 O O . LYS A 1 89 ? 12.668 -13.864 -13.256 1.00 87.12 89 LYS A O 1
ATOM 742 N N . GLN A 1 90 ? 11.357 -13.993 -11.442 1.00 86.12 90 GLN A N 1
ATOM 743 C CA . GLN A 1 90 ? 11.228 -15.442 -11.502 1.00 86.12 90 GLN A CA 1
ATOM 744 C C . GLN A 1 90 ? 10.401 -15.865 -12.724 1.00 86.12 90 GLN A C 1
ATOM 746 O O . GLN A 1 90 ? 10.814 -16.781 -13.436 1.00 86.12 90 GLN A O 1
ATOM 751 N N . PHE A 1 91 ? 9.290 -15.179 -12.998 1.00 86.06 91 PHE A N 1
ATOM 752 C CA . PHE A 1 91 ? 8.458 -15.409 -14.177 1.00 86.06 91 PHE A CA 1
ATOM 753 C C . PHE A 1 91 ? 9.220 -15.165 -15.487 1.00 86.06 91 PHE A C 1
ATOM 755 O O . PHE A 1 91 ? 9.176 -16.015 -16.377 1.00 86.06 91 PHE A O 1
ATOM 762 N N . ASP A 1 92 ? 9.995 -14.082 -15.579 1.00 87.69 92 ASP A N 1
ATOM 763 C CA . ASP A 1 92 ? 10.818 -13.775 -16.757 1.00 87.69 92 ASP A CA 1
ATOM 764 C C . ASP A 1 92 ? 11.848 -14.877 -17.023 1.00 87.69 92 ASP A C 1
ATOM 766 O O . ASP A 1 92 ? 12.013 -15.340 -18.153 1.00 87.69 92 ASP A O 1
ATOM 770 N N . LYS A 1 93 ? 12.504 -15.372 -15.964 1.00 86.31 93 LYS A N 1
ATOM 771 C CA . LYS A 1 93 ? 13.472 -16.471 -16.065 1.00 86.31 93 LYS A CA 1
ATOM 772 C C . LYS A 1 93 ? 12.829 -17.765 -16.568 1.00 86.31 93 LYS A C 1
ATOM 774 O O . LYS A 1 93 ? 13.431 -18.458 -17.389 1.00 86.31 93 LYS A O 1
ATOM 779 N N . TYR A 1 94 ? 11.638 -18.112 -16.078 1.00 88.19 94 TYR A N 1
ATOM 780 C CA . TYR A 1 94 ? 10.913 -19.290 -16.564 1.00 88.19 94 TYR A CA 1
ATOM 781 C C . TYR A 1 94 ? 10.462 -19.118 -18.013 1.00 88.19 94 TYR A C 1
ATOM 783 O O . TYR A 1 94 ? 10.668 -20.027 -18.813 1.00 88.19 94 TYR A O 1
ATOM 791 N N . SER A 1 95 ? 9.922 -17.950 -18.358 1.00 87.88 95 SER A N 1
ATOM 792 C CA . SER A 1 95 ? 9.465 -17.633 -19.714 1.00 87.88 95 SER A CA 1
ATOM 793 C C . SER A 1 95 ? 10.611 -17.711 -20.720 1.00 87.88 95 SER A C 1
ATOM 795 O O . SER A 1 95 ? 10.470 -18.335 -21.767 1.00 87.88 95 SER A O 1
ATOM 797 N N . HIS A 1 96 ? 11.783 -17.172 -20.369 1.00 88.44 96 HIS A N 1
ATOM 798 C CA . HIS A 1 96 ? 12.981 -17.274 -21.197 1.00 88.44 96 HIS A CA 1
ATOM 799 C C . HIS A 1 96 ? 13.454 -18.723 -21.362 1.00 88.44 96 HIS A C 1
ATOM 801 O O . HIS A 1 96 ? 13.768 -19.140 -22.472 1.00 88.44 96 HIS A O 1
ATOM 807 N N . LYS A 1 97 ? 13.460 -19.521 -20.284 1.00 89.81 97 LYS A N 1
ATOM 808 C CA . LYS A 1 97 ? 13.840 -20.941 -20.356 1.00 89.81 97 LYS A CA 1
ATOM 809 C C . LYS A 1 97 ? 12.914 -21.733 -21.284 1.00 89.81 97 LYS A C 1
ATOM 811 O O . LYS A 1 97 ? 13.395 -22.532 -22.077 1.00 89.81 97 LYS A O 1
ATOM 816 N N . ILE A 1 98 ? 11.606 -21.505 -21.173 1.00 91.88 98 ILE A N 1
ATOM 817 C CA . ILE A 1 98 ? 10.596 -22.136 -22.028 1.00 91.88 98 ILE A CA 1
ATOM 818 C C . ILE A 1 98 ? 10.803 -21.717 -23.487 1.00 91.88 98 ILE A C 1
ATOM 820 O O . ILE A 1 98 ? 10.820 -22.567 -24.369 1.00 91.88 98 ILE A O 1
ATOM 824 N N . PHE A 1 99 ? 11.018 -20.423 -23.738 1.00 92.00 99 PHE A N 1
ATOM 825 C CA . PHE A 1 99 ? 11.277 -19.909 -25.080 1.00 92.00 99 PHE A CA 1
ATOM 826 C C . PHE A 1 99 ? 12.516 -20.545 -25.727 1.00 92.00 99 PHE A C 1
ATOM 828 O O . PHE A 1 99 ? 12.448 -20.955 -26.880 1.00 92.00 99 PHE A O 1
ATOM 835 N N . LEU A 1 100 ? 13.627 -20.669 -24.989 1.00 92.12 100 LEU A N 1
ATOM 836 C CA . LEU A 1 100 ? 14.841 -21.322 -25.491 1.00 92.12 100 LEU A CA 1
ATOM 837 C C . LEU A 1 100 ? 14.607 -22.798 -25.826 1.00 92.12 100 LEU A C 1
ATOM 839 O O . LEU A 1 100 ? 15.046 -23.246 -26.875 1.00 92.12 100 LEU A O 1
ATOM 843 N N . GLN A 1 101 ? 13.872 -23.528 -24.981 1.00 89.88 101 GLN A N 1
ATOM 844 C CA . GLN A 1 101 ? 13.548 -24.932 -25.237 1.00 89.88 101 GLN A CA 1
ATOM 845 C C . GLN A 1 101 ? 12.766 -25.110 -26.548 1.00 89.88 101 GLN A C 1
ATOM 847 O O . GLN A 1 101 ? 13.052 -26.028 -27.302 1.00 89.88 101 GLN A O 1
ATOM 852 N N . PHE A 1 102 ? 11.822 -24.214 -26.842 1.00 90.75 102 PHE A N 1
ATOM 853 C CA . PHE A 1 102 ? 11.084 -24.237 -28.108 1.00 90.75 102 PHE A CA 1
ATOM 854 C C . PHE A 1 102 ? 11.913 -23.803 -29.321 1.00 90.75 102 PHE A C 1
ATOM 856 O O . PHE A 1 102 ? 11.567 -24.155 -30.440 1.00 90.75 102 PHE A O 1
ATOM 863 N N . ALA A 1 103 ? 12.966 -23.007 -29.128 1.00 85.75 103 ALA A N 1
ATOM 864 C CA . ALA A 1 103 ? 13.844 -22.571 -30.214 1.00 85.75 103 ALA A CA 1
ATOM 865 C C . ALA A 1 103 ? 14.903 -23.625 -30.593 1.00 85.75 103 ALA A C 1
ATOM 867 O O . ALA A 1 103 ? 15.552 -23.483 -31.629 1.00 85.75 103 ALA A O 1
ATOM 868 N N . GLU A 1 104 ? 15.109 -24.637 -29.745 1.00 81.94 104 GLU A N 1
ATOM 869 C CA . GLU A 1 104 ? 16.021 -25.765 -29.975 1.00 81.94 104 GLU A CA 1
ATOM 870 C C . GLU A 1 104 ? 15.348 -26.961 -30.687 1.00 81.94 104 GLU A C 1
ATOM 872 O O . GLU A 1 104 ? 16.055 -27.887 -31.090 1.00 81.94 104 GLU A O 1
ATOM 877 N N . GLU A 1 105 ? 14.018 -26.941 -30.856 1.00 60.91 105 GLU A N 1
ATOM 878 C CA . GLU A 1 105 ? 13.213 -27.921 -31.618 1.00 60.91 105 GLU A CA 1
ATOM 879 C C . GLU A 1 105 ? 13.032 -27.508 -33.090 1.00 60.91 105 GLU A C 1
ATOM 881 O O . GLU A 1 105 ? 13.104 -28.410 -33.960 1.00 60.91 105 GLU A O 1
#

Foldseek 3Di:
DDPPPDQDDDQLLPDDPVSLVVVCVVCLVVQLVLLCVLQVHSVVSNVLSVVLSVCCNVCSNPDPDPSPPVVVSNVSSVVVSVVVVVVVVVVVVVVVVVVVVVVVD

Radius of gyration: 18.31 Å; chains: 1; bounding box: 32×54×50 Å

Secondary structure (DSSP, 8-state):
------S-PPPTTS--HHHHHHHHHHHHHHHHHHHHHHHT-HHHHHHHHHHHHHHHHHHTTT----S-HHHHHHHHHHHHHHHHHHHHHHHHHHHHHHHHHHH--